Protein AF-A0A9X2DVB6-F1 (afdb_monomer_lite)

Sequence (175 aa):
MGKIPLRRGFWDADSQRGFGMDKAWHKHALTSRAAQKVLLGSTNNEKQLNGSFDLRTYAGKYDCKDQWNCTLREQMLVHAIFDPTAYPNYYGWPVNGKLGMVTAYCDNKGIEKCPRWVTHALTNPGTTNPYRLSGESTEKPEPTPLPAESTQRSRAHPAVLKWSYNELPRTITRE

Foldseek 3Di:
DPDFDQDPWAADPVVRDIFGQHCQCPFAVLNDPLLVVLQLPAPDWDQDPVRKIKRKDKQFAWDAPDLVRIDTDDIWIKTWIFFQDFDCDDPNHGDRTGRGTGYMHIPPVPDRYDDNQRSVSSNVPSDHGPDDDDPPDPPDDDDDDDDDDDDDDDDDDDDDDDDDDDDDPDPDPDD

Structure (mmCIF, N/CA/C/O backbone):
data_AF-A0A9X2DVB6-F1
#
_entry.id   AF-A0A9X2DVB6-F1
#
loop_
_atom_site.group_PDB
_atom_site.id
_atom_site.type_symbol
_atom_site.label_atom_id
_atom_site.label_alt_id
_atom_site.label_comp_id
_atom_site.label_asym_id
_atom_site.label_entity_id
_atom_site.label_seq_id
_atom_site.pdbx_PDB_ins_code
_atom_site.Cartn_x
_atom_site.Cartn_y
_atom_site.Cartn_z
_atom_site.occupancy
_atom_site.B_iso_or_equiv
_atom_site.auth_seq_id
_atom_site.auth_comp_id
_atom_site.auth_asym_id
_atom_site.auth_atom_id
_atom_site.pdbx_PDB_model_num
ATOM 1 N N . MET A 1 1 ? -5.121 11.453 -11.517 1.00 60.91 1 MET A N 1
ATOM 2 C CA . MET A 1 1 ? -4.300 10.316 -11.994 1.00 60.91 1 MET A CA 1
ATOM 3 C C . MET A 1 1 ? -5.194 9.371 -12.789 1.00 60.91 1 MET A C 1
ATOM 5 O O . MET A 1 1 ? -6.336 9.183 -12.394 1.00 60.91 1 MET A O 1
ATOM 9 N N . GLY A 1 2 ? -4.733 8.836 -13.926 1.00 70.50 2 GLY A N 1
ATOM 10 C CA . GLY A 1 2 ? -5.485 7.812 -14.672 1.00 70.50 2 GLY A CA 1
ATOM 11 C C . GLY A 1 2 ? -5.582 6.487 -13.902 1.00 70.50 2 GLY A C 1
ATOM 12 O O . GLY A 1 2 ? -5.049 6.363 -12.802 1.00 70.50 2 GLY A O 1
ATOM 13 N N . LYS A 1 3 ? -6.238 5.473 -14.480 1.00 84.31 3 LYS A N 1
ATOM 14 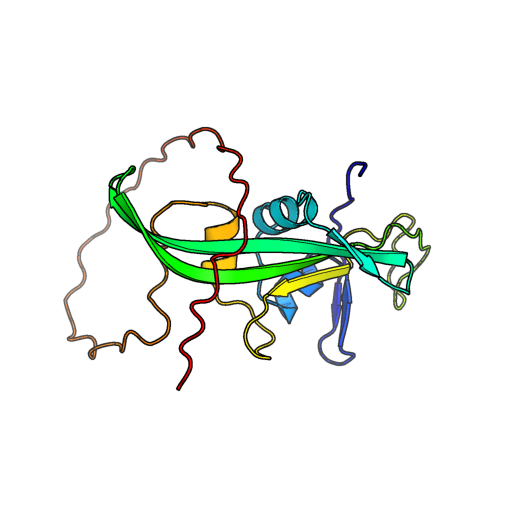C CA . LYS A 1 3 ? -6.360 4.137 -13.867 1.00 84.31 3 LYS A CA 1
ATOM 15 C C . LYS A 1 3 ? -4.969 3.529 -13.625 1.00 84.31 3 LYS A C 1
ATOM 17 O O . LYS A 1 3 ? -4.281 3.173 -14.581 1.00 84.31 3 LYS A O 1
ATOM 22 N N . ILE A 1 4 ? -4.564 3.406 -12.359 1.00 89.19 4 ILE A N 1
ATOM 23 C CA . ILE A 1 4 ? -3.288 2.785 -11.982 1.00 89.19 4 ILE A CA 1
ATOM 24 C C . ILE A 1 4 ? -3.400 1.264 -12.173 1.00 89.19 4 ILE A C 1
ATOM 26 O O . ILE A 1 4 ? -4.318 0.647 -11.620 1.00 89.19 4 ILE A O 1
ATOM 30 N N . PRO A 1 5 ? -2.509 0.626 -12.954 1.00 92.25 5 PRO A N 1
ATOM 31 C CA . PRO A 1 5 ? -2.531 -0.819 -13.107 1.00 92.25 5 PRO A CA 1
ATOM 32 C C . PRO A 1 5 ? -2.080 -1.495 -11.807 1.00 92.25 5 PRO A C 1
ATOM 34 O O . PRO A 1 5 ? -0.993 -1.234 -11.295 1.00 92.25 5 PRO A O 1
ATOM 37 N N . LEU A 1 6 ? -2.909 -2.405 -11.296 1.00 95.00 6 LEU A N 1
ATOM 38 C CA . LEU A 1 6 ? -2.550 -3.293 -10.193 1.00 95.00 6 LEU A CA 1
ATOM 39 C C . LEU A 1 6 ? -2.168 -4.660 -10.766 1.00 95.00 6 LEU A C 1
ATOM 41 O O . LEU A 1 6 ? -3.038 -5.421 -11.199 1.00 95.00 6 LEU A O 1
ATOM 45 N N . ARG A 1 7 ? -0.865 -4.942 -10.794 1.00 95.62 7 ARG A N 1
ATOM 46 C CA . ARG A 1 7 ? -0.282 -6.181 -11.322 1.00 95.62 7 ARG A CA 1
ATOM 47 C C . ARG A 1 7 ? 0.075 -7.134 -10.193 1.00 95.62 7 ARG A C 1
ATOM 49 O O . ARG A 1 7 ? 0.465 -6.682 -9.122 1.00 95.62 7 ARG A O 1
ATOM 56 N N . ARG A 1 8 ? 0.014 -8.441 -10.469 1.00 96.12 8 ARG A N 1
ATOM 57 C CA . ARG A 1 8 ? 0.468 -9.481 -9.535 1.00 96.12 8 ARG A CA 1
ATOM 58 C C . ARG A 1 8 ? 1.924 -9.257 -9.114 1.00 96.12 8 ARG A C 1
ATOM 60 O O . ARG A 1 8 ? 2.177 -9.090 -7.930 1.00 96.12 8 ARG A O 1
ATOM 67 N N . GLY A 1 9 ? 2.824 -9.118 -10.087 1.00 96.69 9 GLY A N 1
ATOM 68 C CA . GLY A 1 9 ? 4.251 -8.920 -9.831 1.00 96.69 9 GLY A CA 1
ATOM 69 C C . GLY A 1 9 ? 4.913 -10.189 -9.296 1.00 96.69 9 GLY A C 1
ATOM 70 O O . GLY A 1 9 ? 4.525 -11.280 -9.703 1.00 96.69 9 GLY A O 1
ATOM 71 N N . PHE A 1 10 ? 5.916 -10.032 -8.434 1.00 98.06 10 PHE A N 1
ATOM 72 C CA . PHE A 1 10 ? 6.616 -11.131 -7.763 1.00 98.06 10 PHE A CA 1
ATOM 73 C C . PHE A 1 10 ? 7.285 -10.624 -6.477 1.00 98.06 10 PHE A C 1
ATOM 75 O O . PHE A 1 10 ? 7.450 -9.413 -6.288 1.00 98.06 10 PHE A O 1
ATOM 82 N N . TRP A 1 11 ? 7.710 -11.548 -5.617 1.00 98.19 11 TRP A N 1
ATOM 83 C CA . TRP A 1 11 ? 8.558 -11.267 -4.461 1.00 98.19 11 TRP A CA 1
ATOM 84 C C . TRP A 1 11 ? 9.607 -12.362 -4.290 1.00 98.19 11 TRP A C 1
ATOM 86 O O . TRP A 1 11 ? 9.265 -13.540 -4.256 1.00 98.19 11 TRP A O 1
ATOM 96 N N . ASP A 1 12 ? 10.863 -11.950 -4.166 1.00 97.94 12 ASP A N 1
ATOM 97 C CA . ASP A 1 12 ? 12.010 -12.790 -3.850 1.00 97.94 12 ASP A CA 1
ATOM 98 C C . ASP A 1 12 ? 12.615 -12.296 -2.528 1.00 97.94 12 ASP A C 1
ATOM 100 O O . ASP A 1 12 ? 13.123 -11.173 -2.432 1.00 97.94 12 ASP A O 1
ATOM 104 N N . ALA A 1 13 ? 12.504 -13.134 -1.497 1.00 97.56 13 ALA A N 1
ATOM 105 C CA . ALA A 1 13 ? 12.954 -12.817 -0.149 1.00 97.56 13 ALA A CA 1
ATOM 106 C C . ALA A 1 13 ? 14.485 -12.824 -0.017 1.00 97.56 13 ALA A C 1
A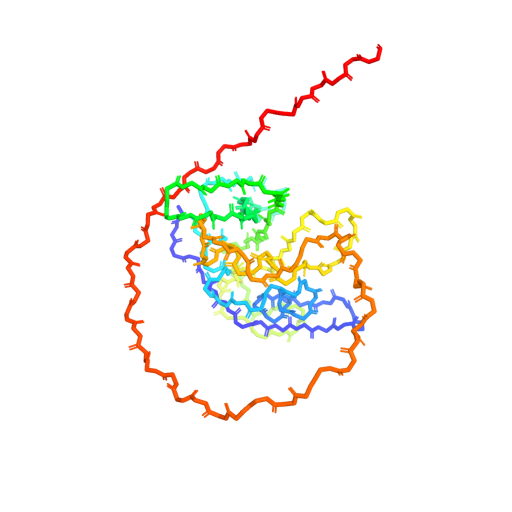TOM 108 O O . ALA A 1 13 ? 15.012 -12.042 0.776 1.00 97.56 13 ALA A O 1
ATOM 109 N N . ASP A 1 14 ? 15.187 -13.635 -0.809 1.00 97.69 14 ASP A N 1
ATOM 110 C CA . ASP A 1 14 ? 16.640 -13.786 -0.717 1.00 97.69 14 ASP A CA 1
ATOM 111 C C . ASP A 1 14 ? 17.336 -12.560 -1.310 1.00 97.69 14 ASP A C 1
ATOM 113 O O . ASP A 1 14 ? 18.239 -11.982 -0.706 1.00 97.69 14 ASP A O 1
ATOM 117 N N . SER A 1 15 ? 16.862 -12.097 -2.470 1.00 97.50 15 SER A N 1
ATOM 118 C CA . SER A 1 15 ? 17.410 -10.900 -3.120 1.00 97.50 15 SER A CA 1
ATOM 119 C C . SER A 1 15 ? 16.738 -9.592 -2.694 1.00 97.50 15 SER A C 1
ATOM 121 O O . SER A 1 15 ? 17.163 -8.514 -3.118 1.00 97.50 15 SER A O 1
ATOM 123 N N . GLN A 1 16 ? 15.688 -9.661 -1.867 1.00 96.81 16 GLN A N 1
ATOM 124 C CA . GLN A 1 16 ? 14.860 -8.523 -1.450 1.00 96.81 16 GLN A CA 1
ATOM 125 C C . GLN A 1 16 ? 14.240 -7.743 -2.628 1.00 96.81 16 GLN A C 1
ATOM 127 O O . GLN A 1 16 ? 13.936 -6.545 -2.528 1.00 96.81 16 GLN A O 1
ATOM 132 N N . ARG A 1 17 ? 14.024 -8.422 -3.761 1.00 97.88 17 ARG A N 1
ATOM 133 C CA . ARG A 1 17 ? 13.507 -7.838 -5.006 1.00 97.88 17 ARG A CA 1
ATOM 134 C C . ARG A 1 17 ? 12.076 -8.266 -5.268 1.00 97.88 17 ARG A C 1
ATOM 136 O O . ARG A 1 17 ? 11.599 -9.299 -4.821 1.00 97.88 17 ARG A O 1
ATOM 143 N N . GLY A 1 18 ? 11.370 -7.428 -6.011 1.00 97.56 18 GLY A N 1
ATOM 144 C CA . GLY A 1 18 ? 9.983 -7.683 -6.362 1.00 97.56 18 GLY A CA 1
ATOM 145 C C . GLY A 1 18 ? 9.204 -6.410 -6.599 1.00 97.56 18 GLY A C 1
ATOM 146 O O . GLY A 1 18 ? 9.682 -5.303 -6.320 1.00 97.56 18 GLY A O 1
ATOM 147 N N . PHE A 1 19 ? 7.981 -6.591 -7.076 1.00 98.31 19 PHE A N 1
ATOM 148 C CA . PHE A 1 19 ? 7.007 -5.523 -7.228 1.00 98.31 19 PHE A CA 1
ATOM 149 C C . PHE A 1 19 ? 5.572 -6.058 -7.143 1.00 98.31 19 PHE A C 1
ATOM 151 O O . PHE A 1 19 ? 5.353 -7.269 -7.150 1.00 98.31 19 PHE A O 1
ATOM 158 N N . GLY A 1 20 ? 4.586 -5.163 -7.118 1.00 98.00 20 GLY A N 1
ATOM 159 C CA . GLY A 1 20 ? 3.178 -5.517 -7.278 1.00 98.00 20 GLY A CA 1
ATOM 160 C C . GLY A 1 20 ? 2.519 -6.103 -6.031 1.00 98.00 20 GLY A C 1
ATOM 161 O O . GLY A 1 20 ? 2.964 -5.898 -4.898 1.00 98.00 20 GLY A O 1
ATOM 162 N N . MET A 1 21 ? 1.403 -6.801 -6.262 1.00 98.00 21 MET A N 1
ATOM 163 C CA . MET A 1 21 ? 0.602 -7.432 -5.209 1.00 98.00 21 MET A CA 1
ATOM 164 C C . MET A 1 21 ? 1.417 -8.445 -4.400 1.00 98.00 21 MET A C 1
ATOM 166 O O . MET A 1 21 ? 1.268 -8.478 -3.183 1.00 98.00 21 MET A O 1
ATOM 170 N N . ASP A 1 22 ? 2.281 -9.227 -5.049 1.00 98.19 22 ASP A N 1
ATOM 171 C CA . ASP A 1 22 ? 3.045 -10.296 -4.400 1.00 98.19 22 ASP A CA 1
ATOM 172 C C . ASP A 1 22 ? 4.065 -9.715 -3.409 1.00 98.19 22 ASP A C 1
ATOM 174 O O . ASP A 1 22 ? 4.165 -10.192 -2.280 1.00 98.19 22 ASP A O 1
ATOM 178 N N . LYS A 1 23 ? 4.743 -8.609 -3.750 1.00 98.44 23 LYS A N 1
ATOM 179 C CA . LYS A 1 23 ? 5.611 -7.901 -2.794 1.00 98.44 23 LYS A CA 1
ATOM 180 C C . LYS A 1 23 ? 4.827 -7.329 -1.613 1.00 98.44 23 LYS A C 1
ATOM 182 O O . LYS A 1 23 ? 5.212 -7.556 -0.470 1.00 98.44 23 LYS A O 1
ATOM 187 N N . ALA A 1 24 ? 3.707 -6.649 -1.858 1.00 98.38 24 ALA A N 1
ATOM 188 C CA . ALA A 1 24 ? 2.859 -6.129 -0.781 1.00 98.38 24 ALA A CA 1
ATOM 189 C C . ALA A 1 24 ? 2.313 -7.247 0.134 1.00 98.38 24 ALA A C 1
ATOM 191 O O . ALA A 1 24 ? 2.252 -7.085 1.354 1.00 98.38 24 ALA A O 1
ATOM 192 N N . TRP A 1 25 ? 1.954 -8.398 -0.441 1.00 98.19 25 TRP A N 1
ATOM 193 C CA . TRP A 1 25 ? 1.450 -9.558 0.288 1.00 98.19 25 TRP A CA 1
ATOM 194 C C . TRP A 1 25 ? 2.542 -10.211 1.132 1.00 98.19 25 TRP A C 1
ATOM 196 O O . TRP A 1 25 ? 2.374 -10.375 2.340 1.00 98.19 25 TRP A O 1
ATOM 206 N N . HIS A 1 26 ? 3.645 -10.620 0.507 1.00 97.94 26 HIS A N 1
ATOM 207 C CA . HIS A 1 26 ? 4.638 -11.481 1.144 1.00 97.94 26 HIS A CA 1
ATOM 208 C C . HIS A 1 26 ? 5.611 -10.705 2.031 1.00 97.94 26 HIS A C 1
ATOM 210 O O . HIS A 1 26 ? 5.916 -11.172 3.130 1.00 97.94 26 HIS A O 1
ATOM 216 N N . LYS A 1 27 ? 6.038 -9.511 1.597 1.00 98.06 27 LYS A N 1
ATOM 217 C CA . LYS A 1 27 ? 6.925 -8.646 2.382 1.00 98.06 27 LYS A CA 1
ATOM 218 C C . LYS A 1 27 ? 6.159 -7.935 3.497 1.00 98.06 27 LYS A C 1
ATOM 220 O O . LYS A 1 27 ? 6.517 -8.035 4.661 1.00 98.06 27 LYS A O 1
ATOM 225 N N . HIS A 1 28 ? 5.051 -7.276 3.153 1.00 98.25 28 HIS A N 1
ATOM 226 C CA . HIS A 1 28 ? 4.394 -6.321 4.054 1.00 98.25 28 HIS A CA 1
ATOM 227 C C . HIS A 1 28 ? 3.059 -6.789 4.648 1.00 98.25 28 HIS A C 1
ATOM 229 O O . HIS A 1 28 ? 2.425 -6.034 5.380 1.00 98.25 28 HIS A O 1
ATOM 235 N N . ALA A 1 29 ? 2.617 -8.023 4.381 1.00 97.69 29 ALA A N 1
ATOM 236 C CA . ALA A 1 29 ? 1.360 -8.584 4.895 1.00 97.69 29 ALA A CA 1
ATOM 237 C C . ALA A 1 29 ? 0.083 -7.781 4.539 1.00 97.69 29 ALA A C 1
ATOM 239 O O . ALA A 1 29 ? -0.955 -7.922 5.192 1.00 97.69 29 ALA A O 1
ATOM 240 N N . LEU A 1 30 ? 0.117 -6.990 3.460 1.00 97.44 30 LEU A N 1
ATOM 241 C CA . LEU A 1 30 ? -1.057 -6.322 2.888 1.00 97.44 30 LEU A CA 1
ATOM 242 C C . LEU A 1 30 ? -1.723 -7.237 1.854 1.00 97.44 30 LEU A C 1
ATOM 244 O O . LEU A 1 30 ? -1.572 -7.068 0.645 1.00 97.44 30 LEU A O 1
ATOM 248 N N . THR A 1 31 ? -2.449 -8.242 2.340 1.00 95.75 31 THR A N 1
ATOM 249 C CA . THR A 1 31 ? -2.889 -9.411 1.553 1.00 95.75 31 THR A CA 1
ATOM 250 C C . THR A 1 31 ? -4.190 -9.224 0.765 1.00 95.75 31 THR A C 1
ATOM 252 O O . THR A 1 31 ? -4.611 -10.120 0.037 1.00 95.75 31 THR A O 1
ATOM 255 N N . SER A 1 32 ? -4.856 -8.070 0.870 1.00 97.19 32 SER A N 1
ATOM 256 C CA . SER A 1 32 ? -6.114 -7.815 0.157 1.00 97.19 32 SER A CA 1
ATOM 257 C C . SER A 1 32 ? -5.901 -6.965 -1.089 1.00 97.19 32 SER A C 1
ATOM 259 O O . SER A 1 32 ? -5.525 -5.794 -1.012 1.00 97.19 32 SER A O 1
ATOM 261 N N . ARG A 1 33 ? -6.277 -7.513 -2.250 1.00 97.19 33 ARG A N 1
ATOM 262 C CA . ARG A 1 33 ? -6.353 -6.754 -3.507 1.00 97.19 33 ARG A CA 1
ATOM 263 C C . ARG A 1 33 ? -7.283 -5.541 -3.389 1.00 97.19 33 ARG A C 1
ATOM 265 O O . ARG A 1 33 ? -7.030 -4.516 -4.016 1.00 97.19 33 ARG A O 1
ATOM 272 N N . ALA A 1 34 ? -8.367 -5.649 -2.618 1.00 97.25 34 ALA A N 1
ATOM 273 C CA . ALA A 1 34 ? -9.284 -4.535 -2.395 1.00 97.25 34 ALA A CA 1
ATOM 274 C C . ALA A 1 34 ? -8.620 -3.427 -1.562 1.00 97.25 34 ALA A C 1
ATOM 276 O O . ALA A 1 34 ? -8.701 -2.266 -1.951 1.00 97.25 34 ALA A O 1
ATOM 277 N N . ALA A 1 35 ? -7.879 -3.784 -0.507 1.00 97.06 35 ALA A N 1
ATOM 278 C CA . ALA A 1 35 ? -7.117 -2.817 0.286 1.00 97.06 35 ALA A CA 1
ATOM 279 C C . ALA A 1 35 ? -6.075 -2.085 -0.574 1.00 97.06 35 ALA A C 1
ATOM 281 O O . ALA A 1 35 ? -6.006 -0.862 -0.562 1.00 97.06 35 ALA A O 1
ATOM 282 N N . GLN A 1 36 ? -5.325 -2.815 -1.403 1.00 97.81 36 GLN A N 1
ATOM 283 C CA . GLN A 1 36 ? -4.337 -2.216 -2.305 1.00 97.81 36 GLN A CA 1
ATOM 284 C C . GLN A 1 36 ? -4.981 -1.264 -3.329 1.00 97.81 36 GLN A C 1
ATOM 286 O O . GLN A 1 36 ? -4.416 -0.220 -3.638 1.00 97.81 36 GLN A O 1
ATOM 291 N N . LYS A 1 37 ? -6.191 -1.566 -3.825 1.00 96.88 37 LYS A N 1
ATOM 292 C CA . LYS A 1 37 ? -6.948 -0.633 -4.679 1.00 96.88 37 LYS A CA 1
ATOM 293 C C . LYS A 1 37 ? -7.363 0.640 -3.942 1.00 96.88 37 LYS A C 1
ATOM 295 O O . LYS A 1 37 ? -7.349 1.696 -4.564 1.00 96.88 37 LYS A O 1
ATOM 300 N N . VAL A 1 38 ? -7.729 0.546 -2.661 1.00 95.75 38 VAL A N 1
ATOM 301 C CA . VAL A 1 38 ? -8.021 1.725 -1.828 1.00 95.75 38 VAL A CA 1
ATOM 302 C C . VAL A 1 38 ? -6.777 2.606 -1.715 1.00 95.75 38 VAL A C 1
ATOM 304 O O . VAL A 1 38 ? -6.872 3.801 -1.978 1.00 95.75 38 VAL A O 1
ATOM 307 N N . LEU A 1 39 ? -5.604 2.017 -1.448 1.00 96.06 39 LEU A N 1
ATOM 308 C CA . LEU A 1 39 ? -4.331 2.753 -1.400 1.00 96.06 39 LEU A CA 1
ATOM 309 C C . LEU A 1 39 ? -4.016 3.457 -2.723 1.00 96.06 39 LEU A C 1
ATOM 311 O O . LEU A 1 39 ? -3.742 4.654 -2.746 1.00 96.06 39 LEU A O 1
ATOM 315 N N . LEU A 1 40 ? -4.120 2.730 -3.839 1.00 96.31 40 LEU A N 1
ATOM 316 C CA . LEU A 1 40 ? -3.894 3.286 -5.176 1.00 96.31 40 LEU A CA 1
ATOM 317 C C . LEU A 1 40 ? -4.926 4.347 -5.584 1.00 96.31 40 LEU A C 1
ATOM 319 O O . LEU A 1 40 ? -4.691 5.106 -6.521 1.00 96.31 40 LEU A O 1
ATOM 323 N N . GLY A 1 41 ? -6.079 4.383 -4.918 1.00 95.06 41 GLY A N 1
ATOM 324 C CA . GLY A 1 41 ? -7.109 5.396 -5.111 1.00 95.06 41 GLY A CA 1
ATOM 325 C C . GLY A 1 41 ? -6.896 6.661 -4.281 1.00 95.06 41 GLY A C 1
ATOM 326 O O . GLY A 1 41 ? -7.717 7.573 -4.391 1.00 95.06 41 GLY A O 1
ATOM 327 N N . SER A 1 42 ? -5.850 6.726 -3.449 1.00 95.19 42 SER A N 1
ATOM 328 C CA . SER A 1 42 ? -5.626 7.880 -2.582 1.00 95.19 42 SER A CA 1
ATOM 329 C C . SER A 1 42 ? -5.324 9.148 -3.377 1.00 95.19 42 SER A C 1
ATOM 331 O O . SER A 1 42 ? -4.533 9.154 -4.321 1.00 95.19 42 SER A O 1
ATOM 333 N N . THR A 1 43 ? -5.943 10.250 -2.956 1.00 94.88 43 THR A N 1
ATOM 334 C CA . THR A 1 43 ? -5.653 11.596 -3.458 1.00 94.88 43 THR A CA 1
ATOM 335 C C . THR A 1 43 ? -4.477 12.243 -2.734 1.00 94.88 43 THR A C 1
ATOM 337 O O . THR A 1 43 ? -3.890 13.176 -3.274 1.00 94.88 43 THR A O 1
ATOM 340 N N . ASN A 1 44 ? -4.107 11.756 -1.546 1.00 96.31 44 ASN A N 1
ATOM 341 C CA . ASN A 1 44 ? -2.924 12.218 -0.829 1.00 96.31 44 ASN A CA 1
ATOM 342 C C . ASN A 1 44 ? -1.694 11.524 -1.421 1.00 96.31 44 ASN A C 1
ATOM 344 O O . ASN A 1 44 ? -1.531 10.312 -1.271 1.00 96.31 44 ASN A O 1
ATOM 348 N N . ASN A 1 45 ? -0.877 12.279 -2.154 1.00 96.06 45 ASN A N 1
ATOM 349 C CA . ASN A 1 45 ? 0.286 11.741 -2.837 1.00 96.06 45 ASN A CA 1
ATOM 350 C C . ASN A 1 45 ? 1.446 12.731 -2.907 1.00 96.06 45 ASN A C 1
ATOM 352 O O . ASN A 1 45 ? 1.235 13.938 -2.993 1.00 96.06 45 ASN A O 1
ATOM 356 N N . GLU A 1 46 ? 2.661 12.192 -2.936 1.00 97.62 46 GLU A N 1
ATOM 357 C CA . GLU A 1 46 ? 3.897 12.953 -3.081 1.00 97.62 46 GLU A CA 1
ATOM 358 C C . GLU A 1 46 ? 4.757 12.351 -4.195 1.00 97.62 46 GLU A C 1
ATOM 360 O O . GLU A 1 46 ? 4.970 11.138 -4.253 1.00 97.62 46 GLU A O 1
ATOM 365 N N . LYS A 1 47 ? 5.248 13.192 -5.109 1.00 97.56 47 LYS A N 1
ATOM 366 C CA . LYS A 1 47 ? 6.156 12.751 -6.170 1.00 97.56 47 LYS A CA 1
ATOM 367 C C . LYS A 1 47 ? 7.563 12.568 -5.598 1.00 97.56 47 LYS A C 1
ATOM 369 O O . LYS A 1 47 ? 8.120 13.492 -5.018 1.00 97.56 47 LYS A O 1
ATOM 374 N N . GLN A 1 48 ? 8.153 11.401 -5.819 1.00 97.69 48 GLN A N 1
ATOM 375 C CA . GLN A 1 48 ? 9.517 11.077 -5.415 1.00 97.69 48 GLN A CA 1
ATOM 376 C C . GLN A 1 48 ? 10.544 11.527 -6.466 1.00 97.69 48 GLN A C 1
ATOM 378 O O . GLN A 1 48 ? 10.223 11.714 -7.644 1.00 97.69 48 GLN A O 1
ATOM 383 N N . LEU A 1 49 ? 11.813 11.637 -6.056 1.00 95.88 49 LEU A N 1
ATOM 384 C CA . LEU A 1 49 ? 12.926 12.049 -6.926 1.00 95.88 49 LEU A CA 1
ATOM 385 C C . LEU A 1 49 ? 13.092 11.153 -8.165 1.00 95.88 49 LEU A C 1
ATOM 387 O O . LEU A 1 49 ? 13.429 11.639 -9.238 1.00 95.88 49 LEU A O 1
ATOM 391 N N . ASN A 1 50 ? 12.806 9.855 -8.039 1.00 94.56 50 ASN A N 1
ATOM 392 C CA . ASN A 1 50 ? 12.882 8.883 -9.136 1.00 94.56 50 ASN A CA 1
ATOM 393 C C . ASN A 1 50 ? 11.663 8.914 -10.085 1.00 94.56 50 ASN A C 1
ATOM 395 O O . ASN A 1 50 ? 11.545 8.055 -10.952 1.00 94.56 50 ASN A O 1
ATOM 399 N N . GLY A 1 51 ? 10.734 9.860 -9.908 1.00 96.06 51 GLY A N 1
ATOM 400 C CA . GLY A 1 51 ? 9.526 9.989 -10.725 1.00 96.06 51 GLY A CA 1
ATOM 401 C C . GLY A 1 51 ? 8.357 9.088 -10.313 1.00 96.06 51 GLY A C 1
ATOM 402 O O . GLY A 1 51 ? 7.272 9.229 -10.882 1.00 96.06 51 GLY A O 1
ATOM 403 N N . SER A 1 52 ? 8.542 8.211 -9.324 1.00 97.50 52 SER A N 1
ATOM 404 C CA . SER A 1 52 ? 7.441 7.470 -8.703 1.00 97.50 52 SER A CA 1
ATOM 405 C C . SER A 1 52 ? 6.612 8.369 -7.776 1.00 97.50 52 SER A C 1
ATOM 407 O O . SER A 1 52 ? 6.973 9.515 -7.504 1.00 97.50 52 SER A O 1
ATOM 409 N N . PHE A 1 53 ? 5.474 7.866 -7.308 1.00 97.81 53 PHE A N 1
ATOM 410 C CA . PHE A 1 53 ? 4.576 8.558 -6.389 1.00 97.81 53 PHE A CA 1
ATOM 411 C C . PHE A 1 53 ? 4.389 7.728 -5.123 1.00 97.81 53 PHE A C 1
ATOM 413 O O . PHE A 1 53 ? 4.112 6.532 -5.202 1.00 97.81 53 PHE A O 1
ATOM 420 N N . ASP A 1 54 ? 4.495 8.372 -3.968 1.00 98.19 54 ASP A N 1
ATOM 421 C CA . ASP A 1 54 ? 4.075 7.828 -2.682 1.00 98.19 54 ASP A CA 1
ATOM 422 C C . ASP A 1 54 ? 2.610 8.202 -2.437 1.00 98.19 54 ASP A C 1
ATOM 424 O O . ASP A 1 54 ? 2.301 9.373 -2.228 1.00 98.19 54 ASP A O 1
ATOM 428 N N . LEU A 1 55 ? 1.707 7.226 -2.515 1.00 97.69 55 LEU A N 1
ATOM 429 C CA . LEU A 1 55 ? 0.278 7.385 -2.247 1.00 97.69 55 LEU A CA 1
ATOM 430 C C . LEU A 1 55 ? -0.003 7.011 -0.790 1.00 97.69 55 LEU A C 1
ATOM 432 O O . LEU A 1 55 ? 0.310 5.899 -0.371 1.00 97.69 55 LEU A O 1
ATOM 436 N N . ARG A 1 56 ? -0.633 7.906 -0.029 1.00 97.94 56 ARG A N 1
ATOM 437 C CA . ARG A 1 56 ? -0.772 7.791 1.430 1.00 97.94 56 ARG A CA 1
ATOM 438 C C . ARG A 1 56 ? -2.223 7.689 1.863 1.00 97.94 56 ARG A C 1
ATOM 440 O O . ARG A 1 56 ? -3.072 8.414 1.358 1.00 97.94 56 ARG A O 1
ATOM 447 N N . THR A 1 57 ? -2.534 6.847 2.838 1.00 97.44 57 THR A N 1
ATOM 448 C CA . THR A 1 57 ? -3.828 6.875 3.536 1.00 97.44 57 THR A CA 1
ATOM 449 C C . THR A 1 57 ? -3.683 6.382 4.968 1.00 97.44 57 THR A C 1
ATOM 451 O O . THR A 1 57 ? -2.683 5.756 5.306 1.00 97.44 57 THR A O 1
ATOM 454 N N . TYR A 1 58 ? -4.691 6.612 5.803 1.00 97.06 58 TYR A N 1
ATOM 455 C CA . TYR A 1 58 ? -4.713 6.095 7.167 1.00 97.06 58 TYR A CA 1
ATOM 456 C C . TYR A 1 58 ? -5.653 4.900 7.280 1.00 97.06 58 TYR A C 1
ATOM 458 O O . TYR A 1 58 ? -6.808 4.953 6.861 1.00 97.06 58 TYR A O 1
ATOM 466 N N . ALA A 1 59 ? -5.168 3.832 7.904 1.00 97.75 59 ALA A N 1
ATOM 467 C CA . ALA A 1 59 ? -5.992 2.735 8.379 1.00 97.75 59 ALA A CA 1
ATOM 468 C C . ALA A 1 59 ? -6.344 2.988 9.849 1.00 97.75 59 ALA A C 1
ATOM 470 O O . ALA A 1 59 ? -5.452 3.068 10.695 1.00 97.75 59 ALA A O 1
ATOM 471 N N . GLY A 1 60 ? -7.636 3.124 10.151 1.00 96.56 60 GLY A N 1
ATOM 472 C CA . GLY A 1 60 ? -8.139 3.299 11.513 1.00 96.56 60 GLY A CA 1
ATOM 473 C C . GLY A 1 60 ? -8.717 2.004 12.075 1.00 96.56 60 GLY A C 1
ATOM 474 O O . GLY A 1 60 ? -9.549 1.355 11.441 1.00 96.56 60 GLY A O 1
ATOM 475 N N . LYS A 1 61 ? -8.293 1.629 13.278 1.00 95.31 61 LYS A N 1
ATOM 476 C CA . LYS A 1 61 ? -8.852 0.524 14.050 1.00 95.31 61 LYS A CA 1
ATOM 477 C C . LYS A 1 61 ? -9.910 1.071 14.993 1.00 95.31 61 LYS A C 1
ATOM 479 O O . LYS A 1 61 ? -9.579 1.728 15.979 1.00 95.31 61 LYS A O 1
ATOM 484 N N . TYR A 1 62 ? -11.171 0.818 14.675 1.00 94.31 62 TYR A N 1
ATOM 485 C CA . TYR A 1 62 ? -12.297 1.299 15.461 1.00 94.31 62 TYR A CA 1
ATOM 486 C C . TYR A 1 62 ? -12.846 0.202 16.368 1.00 94.31 62 TYR A C 1
ATOM 488 O O . TYR A 1 62 ? -12.836 -0.980 16.020 1.00 94.31 62 TYR A O 1
ATOM 496 N N . ASP A 1 63 ? -13.337 0.632 17.520 1.00 92.56 63 ASP A N 1
ATOM 497 C CA . ASP A 1 63 ? -14.171 -0.133 18.434 1.00 92.56 63 ASP A CA 1
ATOM 498 C C . ASP A 1 63 ? -15.536 0.558 18.482 1.00 92.56 63 ASP A C 1
ATOM 500 O O . ASP A 1 63 ? -15.644 1.692 18.962 1.00 92.56 63 ASP A O 1
ATOM 504 N N . CYS A 1 64 ? -16.545 -0.076 17.889 1.00 90.56 64 CYS A N 1
ATOM 505 C CA . CYS A 1 64 ? -17.876 0.491 17.759 1.00 90.56 64 CYS A CA 1
ATOM 506 C C . CYS A 1 64 ? -18.867 -0.248 18.656 1.00 90.56 64 CYS A C 1
ATOM 508 O O . CYS A 1 64 ? -19.035 -1.463 18.536 1.00 90.56 64 CYS A O 1
ATOM 510 N N . LYS A 1 65 ? -19.562 0.502 19.517 1.00 91.25 65 LYS A N 1
ATOM 511 C CA . LYS A 1 65 ? -20.684 -0.020 20.316 1.00 91.25 65 LYS A CA 1
ATOM 512 C C . LYS A 1 65 ? -21.930 -0.234 19.454 1.00 91.25 65 LYS A C 1
ATOM 514 O O . LYS A 1 65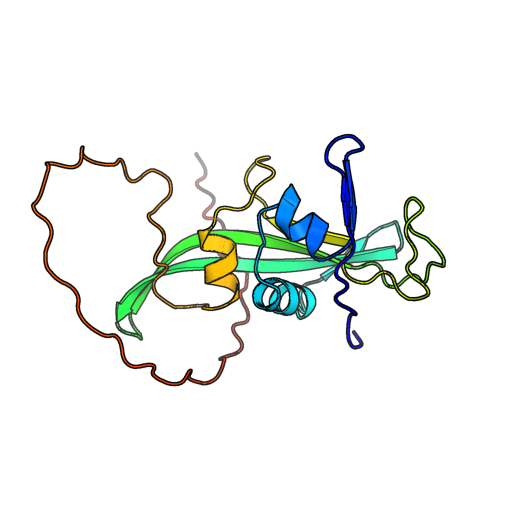 ? -22.692 -1.167 19.677 1.00 91.25 65 LYS A O 1
ATOM 519 N N . ASP A 1 66 ? -22.102 0.627 18.458 1.00 89.62 66 ASP A N 1
ATOM 520 C CA . ASP A 1 66 ? -23.127 0.570 17.421 1.00 89.62 66 ASP A CA 1
ATOM 521 C C . ASP A 1 66 ? -22.612 1.284 16.156 1.00 89.62 66 ASP A C 1
ATOM 523 O O . ASP A 1 66 ? -21.465 1.723 16.104 1.00 89.62 66 ASP A O 1
ATOM 527 N N . GLN A 1 67 ? -23.447 1.400 15.123 1.00 81.31 67 GLN A N 1
ATOM 528 C CA . GLN A 1 67 ? -23.059 1.975 13.826 1.00 81.31 67 GLN A CA 1
ATOM 529 C C . GLN A 1 67 ? -22.688 3.473 13.858 1.00 81.31 67 GLN A C 1
ATOM 531 O O . GLN A 1 67 ? -22.113 3.967 12.891 1.00 81.31 67 GLN A O 1
ATOM 536 N N . TRP A 1 68 ? -23.025 4.200 14.927 1.00 86.44 68 TRP A N 1
ATOM 537 C CA . TRP A 1 68 ? -22.781 5.642 15.060 1.00 86.44 68 TRP A CA 1
ATOM 538 C C . TRP A 1 68 ? -21.752 5.965 16.149 1.00 86.44 68 TRP A C 1
ATOM 540 O O . TRP A 1 68 ? -21.105 7.009 16.099 1.00 86.44 68 TRP A O 1
ATOM 550 N N . ASN A 1 69 ? -21.564 5.059 17.110 1.00 92.25 69 ASN A N 1
ATOM 551 C CA . ASN A 1 69 ? -20.692 5.236 18.265 1.00 92.25 69 ASN A CA 1
ATOM 552 C C . ASN A 1 69 ? -19.413 4.403 18.129 1.00 92.25 69 ASN A C 1
ATOM 554 O O . ASN A 1 69 ? -19.264 3.350 18.756 1.00 92.25 69 ASN A O 1
ATOM 558 N N . CYS A 1 70 ? -18.476 4.909 17.325 1.00 93.44 70 CYS A N 1
ATOM 559 C CA . CYS A 1 70 ? -17.158 4.316 17.107 1.00 93.44 70 CYS A CA 1
ATOM 560 C C . CYS A 1 70 ? -16.049 5.130 17.778 1.00 93.44 70 CYS A C 1
ATOM 562 O O . CYS A 1 70 ? -15.925 6.333 17.562 1.00 93.44 70 CYS A O 1
ATOM 564 N N . THR A 1 71 ? -15.183 4.458 18.534 1.00 94.69 71 THR A N 1
ATOM 565 C CA . THR A 1 71 ? -13.953 5.043 19.080 1.00 94.69 71 THR A CA 1
ATOM 566 C C . THR A 1 71 ? -12.755 4.547 18.282 1.00 94.69 71 THR A C 1
ATOM 568 O O . THR A 1 71 ? -12.540 3.342 18.158 1.00 94.69 71 THR A O 1
ATOM 571 N N . LEU A 1 72 ? -11.959 5.468 17.738 1.00 95.38 72 LEU A N 1
ATOM 572 C CA . LEU A 1 72 ? -10.684 5.139 17.104 1.00 95.38 72 LEU A CA 1
ATOM 573 C C . LEU A 1 72 ? -9.671 4.741 18.185 1.00 95.38 72 LEU A C 1
ATOM 575 O O . LEU A 1 72 ? -9.375 5.532 19.077 1.00 95.38 72 LEU A O 1
ATOM 579 N N . ARG A 1 73 ? -9.157 3.513 18.111 1.00 94.94 73 ARG A N 1
ATOM 580 C CA . ARG A 1 73 ? -8.215 2.947 19.088 1.00 94.94 73 ARG A CA 1
ATOM 581 C C . ARG A 1 73 ? -6.770 3.006 18.611 1.00 94.94 73 ARG A C 1
ATOM 583 O O . ARG A 1 73 ? -5.886 3.379 19.369 1.00 94.94 73 ARG A O 1
ATOM 590 N N . GLU A 1 74 ? -6.536 2.644 17.353 1.00 95.25 74 GLU A N 1
ATOM 591 C CA . GLU A 1 74 ? -5.218 2.682 16.712 1.00 95.25 74 GLU A CA 1
ATOM 592 C C . GLU A 1 74 ? -5.364 3.301 15.318 1.00 95.25 74 GLU A C 1
ATOM 594 O O . GLU A 1 74 ? -6.373 3.094 14.644 1.00 95.25 74 GLU A O 1
ATOM 599 N N . GLN A 1 75 ? -4.356 4.036 14.859 1.00 96.56 75 GLN A N 1
ATOM 600 C CA . GLN A 1 75 ? -4.291 4.551 13.494 1.00 96.56 75 GLN A CA 1
ATOM 601 C C . GLN A 1 75 ? -2.899 4.284 12.929 1.00 96.56 75 GLN A C 1
ATOM 603 O O . GLN A 1 75 ? -1.907 4.382 13.648 1.00 96.56 75 GLN A O 1
ATOM 608 N N . MET A 1 76 ? -2.825 3.937 11.646 1.00 97.31 76 M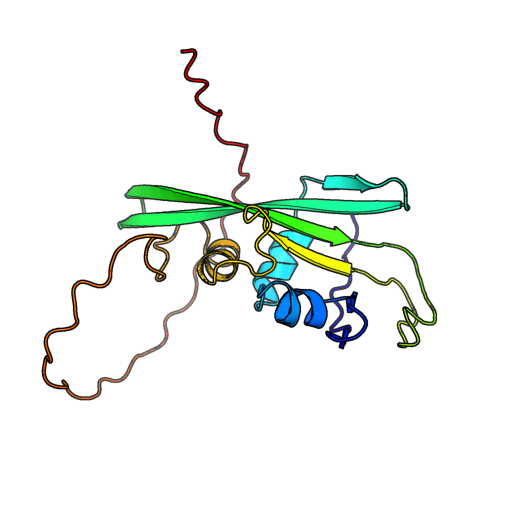ET A N 1
ATOM 609 C CA . MET A 1 76 ? -1.562 3.651 10.975 1.00 97.31 76 MET A CA 1
ATOM 610 C C . MET A 1 76 ? -1.534 4.281 9.588 1.00 97.31 76 MET A C 1
ATOM 612 O O . MET A 1 76 ? -2.483 4.120 8.818 1.00 97.31 76 MET A O 1
ATOM 616 N N . LEU A 1 77 ? -0.448 4.989 9.276 1.00 98.25 77 LEU A N 1
ATOM 617 C CA . LEU A 1 77 ? -0.188 5.496 7.934 1.00 98.25 77 LEU A CA 1
ATOM 618 C C . LEU A 1 77 ? 0.202 4.325 7.027 1.00 98.25 77 LEU A C 1
ATOM 620 O O . LEU A 1 77 ? 1.032 3.489 7.387 1.00 98.25 77 LEU A O 1
ATOM 624 N N . VAL A 1 78 ? -0.417 4.254 5.855 1.00 98.44 78 VAL A N 1
ATOM 625 C CA . VAL A 1 78 ? -0.189 3.219 4.851 1.00 98.44 78 VAL A CA 1
ATOM 626 C C . VAL A 1 78 ? 0.194 3.880 3.537 1.00 98.44 78 VAL A C 1
ATOM 628 O O . VAL A 1 78 ? -0.457 4.822 3.086 1.00 98.44 78 VAL A O 1
ATOM 631 N N . HIS A 1 79 ? 1.242 3.349 2.927 1.00 98.50 79 HIS A N 1
ATOM 632 C CA . HIS A 1 79 ? 1.854 3.820 1.700 1.00 98.50 79 HIS A CA 1
ATOM 633 C C . HIS A 1 79 ? 1.611 2.824 0.569 1.00 98.50 79 HIS A C 1
ATOM 635 O O . HIS A 1 79 ? 1.673 1.607 0.768 1.00 98.50 79 HIS A O 1
ATOM 641 N N . ALA A 1 80 ? 1.414 3.333 -0.641 1.00 98.31 80 ALA A N 1
ATOM 642 C CA . ALA A 1 80 ? 1.585 2.587 -1.875 1.00 98.31 80 ALA A CA 1
ATOM 643 C C . ALA A 1 80 ? 2.523 3.356 -2.802 1.00 98.31 80 ALA A C 1
ATOM 645 O O . ALA A 1 80 ? 2.254 4.495 -3.172 1.00 98.31 80 ALA A O 1
ATOM 646 N N . ILE A 1 81 ? 3.612 2.707 -3.208 1.00 98.31 81 ILE A N 1
ATOM 647 C CA . ILE A 1 81 ? 4.565 3.282 -4.154 1.00 98.31 81 ILE A CA 1
ATOM 648 C C . ILE A 1 81 ? 4.096 2.945 -5.561 1.00 98.31 81 ILE A C 1
ATOM 650 O O . ILE A 1 81 ? 3.970 1.772 -5.916 1.00 98.31 81 ILE A O 1
ATOM 654 N N . PHE A 1 82 ? 3.831 3.969 -6.362 1.00 97.75 82 PHE A N 1
ATOM 655 C CA . PHE A 1 82 ? 3.367 3.856 -7.737 1.00 97.75 82 PHE A CA 1
ATOM 656 C C . PHE A 1 82 ? 4.437 4.350 -8.710 1.00 97.75 82 PHE A C 1
ATOM 658 O O . PHE A 1 82 ? 4.824 5.513 -8.676 1.00 97.75 82 PHE A O 1
ATOM 665 N N . ASP A 1 83 ? 4.864 3.484 -9.626 1.00 97.69 83 ASP A N 1
ATOM 666 C CA . ASP A 1 83 ? 5.743 3.847 -10.734 1.00 97.69 83 ASP A CA 1
ATOM 667 C C . ASP A 1 83 ? 4.945 3.868 -12.057 1.00 97.69 83 ASP A C 1
ATOM 669 O O . ASP A 1 83 ? 4.451 2.823 -12.514 1.00 97.69 83 ASP A O 1
ATOM 673 N N . PRO A 1 84 ? 4.781 5.048 -12.689 1.00 96.31 84 PRO A N 1
ATOM 674 C CA . PRO A 1 84 ? 4.068 5.177 -13.956 1.00 96.31 84 PRO A CA 1
ATOM 675 C C . PRO A 1 84 ? 4.881 4.709 -15.173 1.00 96.31 84 PRO A C 1
ATOM 677 O O . PRO A 1 84 ? 4.315 4.641 -16.270 1.00 96.31 84 PRO A O 1
ATOM 680 N N . THR A 1 85 ? 6.175 4.425 -15.007 1.00 96.94 85 THR A N 1
ATOM 681 C CA . THR A 1 85 ? 7.126 4.128 -16.083 1.00 96.94 85 THR A CA 1
ATOM 682 C C . THR A 1 85 ? 6.838 2.774 -16.716 1.00 96.94 85 THR A C 1
ATOM 684 O O . THR A 1 85 ? 6.430 1.818 -16.048 1.00 96.94 85 THR A O 1
ATOM 687 N N . ALA A 1 86 ? 7.015 2.698 -18.035 1.00 96.94 86 ALA A N 1
ATOM 688 C CA . ALA A 1 86 ? 6.886 1.456 -18.778 1.00 96.94 86 ALA A CA 1
ATOM 689 C C . ALA A 1 86 ? 8.214 0.699 -18.810 1.00 96.94 86 ALA A C 1
ATOM 691 O O . ALA A 1 86 ? 9.250 1.283 -19.113 1.00 96.94 86 ALA A O 1
ATOM 692 N N . TYR A 1 87 ? 8.159 -0.607 -18.558 1.00 97.19 87 TYR A N 1
ATOM 693 C CA . TYR A 1 87 ? 9.321 -1.485 -18.618 1.00 97.19 87 TYR A CA 1
ATOM 694 C C . TYR A 1 87 ? 9.024 -2.693 -19.512 1.00 97.19 87 TYR A C 1
ATOM 696 O O . TYR A 1 87 ? 7.908 -3.226 -19.458 1.00 97.19 87 TYR A O 1
ATOM 704 N N . PRO A 1 88 ? 10.002 -3.169 -20.305 1.00 97.38 88 PRO A N 1
ATOM 705 C CA . PRO A 1 88 ? 9.934 -4.510 -20.871 1.00 97.38 88 PRO A CA 1
ATOM 706 C C . PRO A 1 88 ? 10.078 -5.544 -19.747 1.00 97.38 88 PRO A C 1
ATOM 708 O O . PRO A 1 88 ? 9.217 -6.406 -19.593 1.00 97.38 88 PRO A O 1
ATOM 711 N N . ASN A 1 89 ? 11.090 -5.368 -18.888 1.00 97.12 89 ASN A N 1
ATOM 712 C CA . ASN A 1 89 ? 11.381 -6.212 -17.733 1.00 97.12 89 ASN A CA 1
ATOM 713 C C . ASN A 1 89 ? 11.712 -5.367 -16.495 1.00 97.12 89 ASN A C 1
ATOM 715 O O . ASN A 1 89 ? 12.282 -4.284 -16.618 1.00 97.12 89 ASN A O 1
ATOM 719 N N . TYR A 1 90 ? 11.426 -5.892 -15.306 1.00 97.06 90 TYR A N 1
ATOM 720 C CA . TYR A 1 90 ? 11.787 -5.298 -14.020 1.00 97.06 90 TYR A CA 1
ATOM 721 C C . TYR A 1 90 ? 12.417 -6.376 -13.134 1.00 97.06 90 TYR A C 1
ATOM 723 O O . TYR A 1 90 ? 11.771 -7.375 -12.824 1.00 97.06 90 TYR A O 1
ATOM 731 N N . TYR A 1 91 ? 13.702 -6.217 -12.792 1.00 96.75 91 TYR A N 1
ATOM 732 C CA . TYR A 1 91 ? 14.519 -7.257 -12.139 1.00 96.75 91 TYR A CA 1
ATOM 733 C C . TYR A 1 91 ? 14.484 -8.622 -12.859 1.00 96.75 91 TYR A C 1
ATOM 735 O O . TYR A 1 91 ? 14.404 -9.667 -12.222 1.00 96.75 91 TYR A O 1
ATOM 743 N N . GLY A 1 92 ? 14.515 -8.614 -14.195 1.00 95.50 92 GLY A N 1
ATOM 744 C CA . GLY A 1 92 ? 14.479 -9.835 -15.010 1.00 95.50 92 GLY A CA 1
ATOM 745 C C . GLY A 1 92 ? 13.084 -10.437 -15.220 1.00 95.50 92 GLY A C 1
ATOM 746 O O . GLY A 1 92 ? 12.954 -11.370 -16.004 1.00 95.50 92 GLY A O 1
ATOM 747 N N . TRP A 1 93 ? 12.037 -9.887 -14.595 1.00 95.00 93 TRP A N 1
ATOM 748 C CA . TRP A 1 93 ? 10.658 -10.344 -14.784 1.00 95.00 93 TRP A CA 1
ATOM 749 C C . TRP A 1 93 ? 9.913 -9.507 -15.825 1.00 95.00 93 TRP A C 1
ATOM 751 O O . TRP A 1 93 ? 9.997 -8.276 -15.773 1.00 95.00 93 TRP A O 1
ATOM 761 N N . PRO A 1 94 ? 9.139 -10.127 -16.732 1.00 95.06 94 PRO A N 1
ATOM 762 C CA . PRO A 1 94 ? 8.435 -9.407 -17.783 1.00 95.06 94 PRO A CA 1
ATOM 763 C C . PRO A 1 94 ? 7.321 -8.518 -17.220 1.00 95.06 94 PRO A C 1
ATOM 765 O O . PRO A 1 94 ? 6.481 -8.949 -16.427 1.00 95.06 94 PRO A O 1
ATOM 768 N N . VAL A 1 95 ? 7.286 -7.268 -17.682 1.00 95.81 95 VAL A N 1
ATOM 769 C CA . VAL A 1 95 ? 6.242 -6.283 -17.354 1.00 95.81 95 VAL A CA 1
ATOM 770 C C . VAL A 1 95 ? 5.439 -5.917 -18.600 1.00 95.81 95 VAL A C 1
ATOM 772 O O . VAL A 1 95 ? 4.205 -5.871 -18.535 1.00 95.81 95 VAL A O 1
ATOM 775 N N . ASN A 1 96 ? 6.119 -5.675 -19.726 1.00 95.50 96 ASN A N 1
ATOM 776 C CA . ASN A 1 96 ? 5.530 -5.278 -21.010 1.00 95.50 96 ASN A CA 1
ATOM 777 C C . ASN A 1 96 ? 4.500 -4.142 -20.870 1.00 95.50 96 ASN A C 1
ATOM 779 O O . ASN A 1 96 ? 3.343 -4.253 -21.276 1.00 95.50 96 ASN A O 1
ATOM 783 N N . GLY A 1 97 ? 4.902 -3.052 -20.214 1.00 95.94 97 GLY A N 1
ATOM 784 C CA . GLY A 1 97 ? 4.075 -1.858 -20.042 1.00 95.94 97 GLY A CA 1
ATOM 785 C C . GLY A 1 97 ? 4.349 -1.144 -18.726 1.00 95.94 97 GLY A C 1
ATOM 786 O O . GLY A 1 97 ? 5.386 -1.353 -18.106 1.00 95.94 97 GLY A O 1
ATOM 787 N N . LYS A 1 98 ? 3.408 -0.301 -18.283 1.00 96.12 98 LYS A N 1
ATOM 788 C CA . LYS A 1 98 ? 3.541 0.449 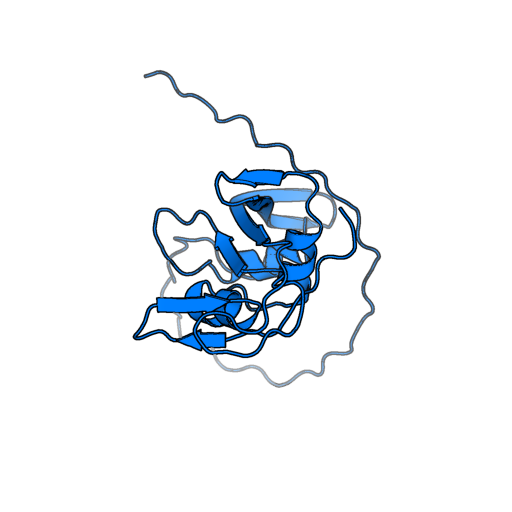-17.021 1.00 96.12 98 LYS A CA 1
ATOM 789 C C . LYS A 1 98 ? 3.695 -0.490 -15.827 1.00 96.12 98 LYS A C 1
ATOM 791 O O . LYS A 1 98 ? 2.882 -1.414 -15.713 1.00 96.12 98 LYS A O 1
ATOM 796 N N . LEU A 1 99 ? 4.670 -0.235 -14.952 1.00 96.38 99 LEU A N 1
ATOM 797 C CA . LEU A 1 99 ? 4.931 -1.062 -13.769 1.00 96.38 99 LEU A CA 1
ATOM 798 C C . LEU A 1 99 ? 3.728 -1.068 -12.820 1.00 96.38 99 LEU A C 1
ATOM 800 O O . LEU A 1 99 ? 3.233 -2.136 -12.459 1.00 96.38 99 LEU A O 1
ATOM 804 N N . GLY A 1 100 ? 3.185 0.112 -12.506 1.00 96.81 100 GLY A N 1
ATOM 805 C CA . GLY A 1 100 ? 2.056 0.241 -11.593 1.00 96.81 100 GLY A CA 1
ATOM 806 C C . GLY A 1 100 ? 2.512 0.287 -10.141 1.00 96.81 100 GLY A C 1
ATOM 807 O O . GLY A 1 100 ? 3.470 0.978 -9.805 1.00 96.81 100 GLY A O 1
ATOM 808 N N . MET A 1 101 ? 1.803 -0.417 -9.261 1.00 97.69 101 MET A N 1
ATOM 809 C CA . MET A 1 101 ? 2.199 -0.506 -7.856 1.00 97.69 101 MET A CA 1
ATOM 810 C C . MET A 1 101 ? 3.529 -1.257 -7.718 1.00 97.69 101 MET A C 1
ATOM 812 O O . MET A 1 101 ? 3.615 -2.440 -8.046 1.00 97.69 101 MET A O 1
ATOM 816 N N . VAL A 1 102 ? 4.552 -0.587 -7.196 1.00 98.12 102 VAL A N 1
ATOM 817 C CA . VAL A 1 102 ? 5.837 -1.192 -6.837 1.00 98.12 102 VAL A CA 1
ATOM 818 C C . VAL A 1 102 ? 5.689 -1.972 -5.538 1.00 98.12 102 VAL A C 1
ATOM 820 O O . VAL A 1 102 ? 6.077 -3.129 -5.462 1.00 98.12 102 VAL A O 1
ATOM 823 N N . THR A 1 103 ? 5.112 -1.363 -4.508 1.00 98.50 103 THR A N 1
ATOM 824 C CA . THR A 1 103 ? 4.849 -2.023 -3.226 1.00 98.50 103 THR A CA 1
ATOM 825 C C . THR A 1 103 ? 3.764 -1.269 -2.465 1.00 98.50 103 THR A C 1
ATOM 827 O O . THR A 1 103 ? 3.433 -0.137 -2.818 1.00 98.50 103 THR A O 1
ATOM 830 N N . ALA A 1 104 ? 3.246 -1.882 -1.409 1.00 98.38 104 ALA A N 1
ATOM 831 C CA . ALA A 1 104 ? 2.479 -1.207 -0.378 1.00 98.38 104 ALA A CA 1
ATOM 832 C C . ALA A 1 104 ? 2.988 -1.655 0.992 1.00 98.38 104 ALA A C 1
ATOM 834 O O . ALA A 1 104 ? 3.331 -2.827 1.153 1.00 98.38 104 ALA A O 1
ATOM 835 N N . TYR A 1 105 ? 3.042 -0.740 1.955 1.00 98.38 105 TYR A N 1
ATOM 836 C CA . TYR A 1 105 ? 3.515 -0.993 3.319 1.00 98.38 105 TYR A CA 1
ATOM 837 C C . TYR A 1 105 ? 2.881 -0.002 4.295 1.00 98.38 105 TYR A C 1
ATOM 839 O O . TYR A 1 105 ? 2.223 0.946 3.882 1.00 98.38 105 TYR A O 1
ATOM 847 N N . CYS A 1 106 ? 3.072 -0.207 5.590 1.00 97.81 106 CYS A N 1
ATOM 848 C CA . CYS A 1 106 ? 2.595 0.688 6.636 1.00 97.81 106 CYS A CA 1
ATOM 849 C C . CYS A 1 106 ? 3.761 1.206 7.473 1.00 97.81 106 CYS A C 1
ATOM 851 O O . CYS A 1 106 ? 4.780 0.530 7.619 1.00 97.81 106 CYS A O 1
ATOM 853 N N . ASP A 1 107 ? 3.593 2.396 8.040 1.00 97.00 107 ASP A N 1
ATOM 854 C CA . ASP A 1 107 ? 4.517 2.934 9.029 1.00 97.00 107 ASP A CA 1
ATOM 855 C C . ASP A 1 107 ? 4.295 2.227 10.374 1.00 97.00 107 ASP A C 1
ATOM 857 O O . ASP A 1 107 ? 3.452 2.611 11.188 1.00 97.00 107 ASP A O 1
ATOM 861 N N . ASN A 1 1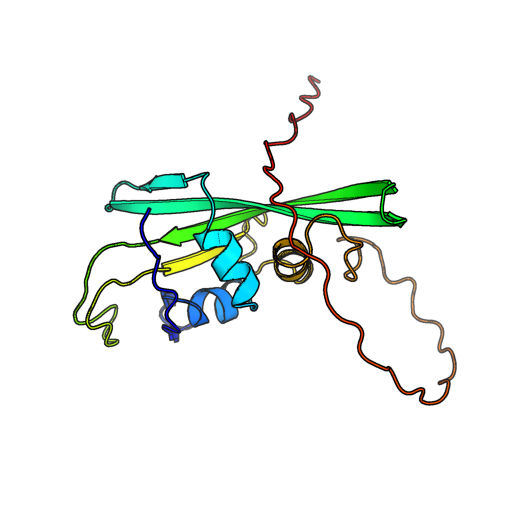08 ? 5.014 1.120 10.564 1.00 94.62 108 ASN A N 1
ATOM 862 C CA . ASN A 1 108 ? 4.922 0.260 11.741 1.00 94.62 108 ASN A CA 1
ATOM 863 C C . ASN A 1 108 ? 6.223 0.284 12.560 1.00 94.62 108 ASN A C 1
ATOM 865 O O . ASN A 1 108 ? 6.735 -0.762 12.957 1.00 94.62 108 ASN A O 1
ATOM 869 N N . LYS A 1 109 ? 6.798 1.476 12.779 1.00 93.75 109 LYS A N 1
ATOM 870 C CA . LYS A 1 109 ? 7.992 1.670 13.632 1.00 93.75 109 LYS A CA 1
ATOM 871 C C . LYS A 1 109 ? 9.167 0.748 13.255 1.00 93.75 109 LYS A C 1
ATOM 873 O O . LYS A 1 109 ? 9.828 0.179 14.119 1.00 93.75 109 LYS A O 1
ATOM 878 N N . GLY A 1 110 ? 9.393 0.559 11.955 1.00 92.06 110 GLY A N 1
ATOM 879 C CA . GLY A 1 110 ? 10.453 -0.308 11.424 1.00 92.06 110 GLY A CA 1
ATOM 880 C C . GLY A 1 110 ? 10.099 -1.797 11.310 1.00 92.06 110 GLY A C 1
ATOM 881 O O . GLY A 1 110 ? 10.887 -2.558 10.756 1.00 92.06 110 GLY A O 1
ATOM 882 N N . ILE A 1 111 ? 8.921 -2.232 11.764 1.00 94.00 111 ILE A N 1
ATOM 883 C CA . ILE A 1 111 ? 8.442 -3.599 11.533 1.00 94.00 111 ILE A CA 1
ATOM 884 C C . ILE A 1 111 ? 7.975 -3.718 10.080 1.00 94.00 111 ILE A C 1
ATOM 886 O O . ILE A 1 111 ? 7.062 -3.022 9.641 1.00 94.00 111 ILE A O 1
ATOM 890 N N . GLU A 1 112 ? 8.579 -4.646 9.340 1.00 95.50 112 GLU A N 1
ATOM 891 C CA . GLU A 1 112 ? 8.333 -4.807 7.903 1.00 95.50 112 GLU A CA 1
ATOM 892 C C . GLU A 1 112 ? 6.882 -5.191 7.569 1.00 95.50 112 GLU A C 1
ATOM 894 O O . GLU A 1 112 ? 6.327 -4.735 6.564 1.00 95.50 112 GLU A O 1
ATOM 899 N N . LYS A 1 113 ? 6.267 -6.031 8.411 1.00 97.19 113 LYS A N 1
ATOM 900 C CA . LYS A 1 113 ? 4.909 -6.543 8.212 1.00 97.19 113 LYS A CA 1
ATOM 901 C C . LYS A 1 113 ? 3.874 -5.659 8.884 1.00 97.19 113 LYS A C 1
ATOM 903 O O . LYS A 1 113 ? 3.974 -5.340 10.071 1.00 97.19 113 LYS A O 1
ATOM 908 N N . CYS A 1 114 ? 2.816 -5.364 8.142 1.00 97.19 114 CYS A N 1
ATOM 909 C CA . CYS A 1 114 ? 1.655 -4.698 8.688 1.00 97.19 114 CYS A CA 1
ATOM 910 C C . CYS A 1 114 ? 0.866 -5.621 9.613 1.00 97.19 114 CYS A C 1
ATOM 912 O O . CYS A 1 114 ? 0.680 -6.804 9.300 1.00 97.19 114 CYS A O 1
ATOM 914 N N . PRO A 1 115 ? 0.342 -5.094 10.731 1.00 96.56 115 PRO A N 1
ATOM 915 C CA . PRO A 1 115 ? -0.624 -5.822 11.531 1.00 96.56 115 PRO A CA 1
ATOM 916 C C . PRO A 1 115 ? -1.819 -6.238 10.670 1.00 96.56 115 PRO A C 1
ATOM 918 O O . PRO A 1 115 ? -2.303 -5.470 9.835 1.00 96.56 115 PRO A O 1
ATOM 921 N N . ARG A 1 116 ? -2.352 -7.443 10.903 1.00 94.62 116 ARG A N 1
ATOM 922 C CA . ARG A 1 116 ? -3.485 -7.983 10.123 1.00 94.62 116 ARG A CA 1
ATOM 923 C C . ARG A 1 116 ? -4.700 -7.048 10.114 1.00 94.62 116 ARG A C 1
ATOM 925 O O . ARG A 1 116 ? -5.432 -7.000 9.126 1.00 94.62 116 ARG A O 1
ATOM 932 N N . TRP A 1 117 ? -4.873 -6.278 11.190 1.00 96.12 117 TRP A N 1
ATOM 933 C CA . TRP A 1 117 ? -5.959 -5.319 11.339 1.00 96.12 117 TRP A CA 1
ATOM 934 C C . TRP A 1 117 ? -5.930 -4.203 10.291 1.00 96.12 117 TRP A C 1
ATOM 936 O O . TRP A 1 117 ? -7.001 -3.730 9.917 1.00 96.12 117 TRP A O 1
ATOM 946 N N . VAL A 1 118 ? -4.751 -3.830 9.773 1.00 97.50 118 VAL A N 1
ATOM 947 C CA . VAL A 1 118 ? -4.573 -2.745 8.790 1.00 97.50 118 VAL A CA 1
ATOM 948 C C . VAL A 1 118 ? -5.266 -3.086 7.476 1.00 97.50 118 VAL A C 1
ATOM 950 O O . VAL A 1 118 ? -6.075 -2.309 6.975 1.00 97.50 118 VAL A O 1
ATOM 953 N N . THR A 1 119 ? -5.014 -4.284 6.942 1.00 97.25 119 THR A N 1
ATOM 954 C CA . THR A 1 119 ? -5.640 -4.755 5.696 1.00 97.25 119 THR A CA 1
ATOM 955 C C . THR A 1 119 ? -7.167 -4.763 5.803 1.00 97.25 119 THR A C 1
ATOM 957 O O . THR A 1 119 ? -7.868 -4.377 4.864 1.00 97.25 119 THR A O 1
ATOM 960 N N . HIS A 1 120 ? -7.691 -5.177 6.960 1.00 96.50 120 HIS A N 1
ATOM 961 C CA . HIS A 1 120 ? -9.125 -5.161 7.227 1.00 96.50 120 HIS A CA 1
ATOM 962 C C . HIS A 1 120 ? -9.675 -3.733 7.331 1.00 96.50 120 HIS A C 1
ATOM 964 O O . HIS A 1 120 ? -10.659 -3.420 6.665 1.00 96.50 120 HIS A O 1
ATOM 970 N N . ALA A 1 121 ? -9.015 -2.855 8.089 1.00 97.19 121 ALA A N 1
ATOM 971 C CA . ALA A 1 121 ? -9.422 -1.462 8.273 1.00 97.19 121 ALA A CA 1
ATOM 972 C C . ALA A 1 121 ? -9.475 -0.675 6.953 1.00 97.19 121 ALA A C 1
ATOM 974 O O . ALA A 1 121 ? -10.389 0.117 6.751 1.00 97.19 121 ALA A O 1
ATOM 975 N N . LEU A 1 122 ? -8.554 -0.941 6.019 1.00 97.19 122 LEU A N 1
ATOM 976 C CA . LEU A 1 122 ? -8.569 -0.320 4.688 1.00 97.19 122 LEU A CA 1
ATOM 977 C C . LEU A 1 122 ? -9.804 -0.694 3.857 1.00 97.19 122 LEU A C 1
ATOM 979 O O . LEU A 1 122 ? -10.204 0.063 2.979 1.00 97.19 122 LEU A O 1
ATOM 983 N N . THR A 1 123 ? -10.387 -1.870 4.094 1.00 96.81 123 THR A N 1
ATOM 984 C CA . THR A 1 123 ? -11.547 -2.369 3.332 1.00 96.81 123 THR A CA 1
ATOM 985 C C . THR A 1 123 ? -12.872 -2.211 4.065 1.00 96.81 123 THR A C 1
ATOM 987 O O . THR A 1 123 ? -13.915 -2.267 3.423 1.00 96.81 123 THR A O 1
ATOM 990 N N . ASN A 1 124 ? -12.833 -1.970 5.376 1.00 95.69 124 ASN A N 1
ATOM 991 C CA . ASN A 1 124 ? -14.001 -1.804 6.238 1.00 95.69 124 ASN A CA 1
ATOM 992 C C . ASN A 1 124 ? -13.819 -0.563 7.141 1.00 95.69 124 ASN A C 1
ATOM 994 O O . ASN A 1 124 ? -13.785 -0.689 8.370 1.00 95.69 124 ASN A O 1
ATOM 998 N N . PRO A 1 125 ? -13.629 0.638 6.560 1.00 94.12 125 PRO A N 1
ATOM 999 C CA . PRO A 1 125 ? -13.379 1.845 7.341 1.00 94.12 125 PRO A CA 1
ATOM 1000 C C . PRO A 1 125 ? -14.579 2.180 8.235 1.00 94.12 125 PRO A C 1
ATOM 1002 O O . PRO A 1 125 ? -15.727 2.052 7.812 1.00 94.12 125 PRO A O 1
ATOM 1005 N N . GLY A 1 126 ? -14.307 2.625 9.465 1.00 90.94 126 GLY A N 1
ATOM 1006 C CA . GLY A 1 126 ? -15.349 3.028 10.416 1.00 90.94 126 GLY A CA 1
ATOM 1007 C C . GLY A 1 126 ? -16.183 1.875 10.985 1.00 90.94 126 GLY A C 1
ATOM 1008 O O . GLY A 1 126 ? -17.290 2.111 11.450 1.00 90.94 126 GLY A O 1
ATOM 1009 N N . THR A 1 127 ? -15.682 0.638 10.941 1.00 93.12 127 THR A N 1
ATOM 1010 C CA . THR A 1 127 ? -16.357 -0.536 11.522 1.00 93.12 127 THR A CA 1
ATOM 1011 C C . THR A 1 127 ? -15.516 -1.172 12.627 1.00 93.12 127 THR A C 1
ATOM 1013 O O . THR A 1 127 ? -14.293 -0.994 12.651 1.00 93.12 127 THR A O 1
ATOM 1016 N N . THR A 1 128 ? -16.159 -1.917 13.536 1.00 92.88 128 THR A N 1
ATOM 1017 C CA . THR A 1 128 ? -15.455 -2.663 14.588 1.00 92.88 128 THR A CA 1
ATOM 1018 C C . THR A 1 128 ? -14.443 -3.609 13.967 1.00 92.88 128 THR A C 1
ATOM 1020 O O . THR A 1 128 ? -14.788 -4.511 13.202 1.00 92.88 128 THR A O 1
ATOM 1023 N N . ASN A 1 129 ? -13.179 -3.410 14.320 1.00 92.62 129 ASN A N 1
ATOM 1024 C CA . ASN A 1 129 ? -12.105 -4.238 13.816 1.00 92.62 129 ASN A CA 1
ATOM 1025 C C . ASN A 1 129 ? -12.057 -5.564 14.606 1.00 92.62 129 ASN A C 1
ATOM 1027 O O . ASN A 1 129 ? -11.920 -5.526 15.827 1.00 92.62 129 ASN A O 1
ATOM 1031 N N . PRO A 1 130 ? -12.129 -6.741 13.955 1.00 92.19 130 PRO A N 1
ATOM 1032 C CA . PRO A 1 130 ? -12.212 -8.027 14.653 1.00 92.19 130 PRO A CA 1
ATOM 1033 C C . PRO A 1 130 ? -10.877 -8.475 15.270 1.00 92.19 130 PRO A C 1
ATOM 1035 O O . PRO A 1 130 ? -10.812 -9.513 15.926 1.00 92.19 130 PRO A O 1
ATOM 1038 N N . TYR A 1 131 ? -9.787 -7.744 15.029 1.00 89.69 131 TYR A N 1
ATOM 1039 C CA . TYR A 1 131 ? -8.472 -8.063 15.570 1.00 89.69 131 TYR A CA 1
ATOM 1040 C C . TYR A 1 131 ? -8.244 -7.333 16.900 1.00 89.69 131 TYR A C 1
ATOM 1042 O O . TYR A 1 131 ? -8.409 -6.115 16.978 1.00 89.69 131 TYR A O 1
ATOM 1050 N N . ARG A 1 132 ? -7.790 -8.073 17.921 1.00 81.44 132 ARG A N 1
ATOM 1051 C CA . ARG A 1 132 ? -7.485 -7.548 19.267 1.00 81.44 132 ARG A CA 1
ATOM 1052 C C . ARG A 1 132 ? -6.481 -6.401 19.250 1.00 81.44 132 ARG A C 1
ATOM 1054 O O . ARG A 1 132 ? -5.661 -6.310 18.328 1.00 81.44 132 ARG A O 1
ATOM 1061 N N . LEU A 1 133 ? -6.546 -5.531 20.258 1.00 73.81 133 LEU A N 1
ATOM 1062 C CA . LEU A 1 133 ? -5.615 -4.414 20.420 1.00 73.81 133 LEU A CA 1
ATOM 1063 C C . LEU A 1 133 ? -4.183 -4.908 20.638 1.00 73.81 133 LEU A C 1
ATOM 1065 O O . LEU A 1 133 ? -3.943 -5.948 21.255 1.00 73.81 133 LEU A O 1
ATOM 1069 N N . SER A 1 134 ? -3.224 -4.171 20.082 1.00 65.69 134 SER A N 1
ATOM 1070 C CA . SER A 1 134 ? -1.804 -4.478 20.255 1.00 65.69 134 SER A CA 1
ATOM 1071 C C . SER A 1 134 ? -1.437 -4.287 21.736 1.00 65.69 134 SER A C 1
ATOM 1073 O O . SER A 1 134 ? -1.369 -3.154 22.199 1.00 65.69 134 SER A O 1
ATOM 1075 N N . GLY A 1 135 ? -1.238 -5.378 22.486 1.00 58.06 135 GLY A N 1
ATOM 1076 C CA . GLY A 1 135 ? -0.905 -5.342 23.922 1.00 58.06 135 GLY A CA 1
ATOM 1077 C C . GLY A 1 135 ? -2.008 -5.825 24.871 1.00 58.06 135 GLY A C 1
ATOM 1078 O O . GLY A 1 135 ? -1.786 -5.878 26.077 1.00 58.06 135 GLY A O 1
ATOM 1079 N N . GLU A 1 136 ? -3.170 -6.226 24.354 1.00 58.00 136 GLU A N 1
ATOM 1080 C CA . GLU A 1 136 ? -4.198 -6.893 25.155 1.00 58.00 136 GLU A CA 1
ATOM 1081 C C . GLU A 1 136 ? -3.731 -8.328 25.449 1.00 58.00 136 GLU A C 1
ATOM 1083 O O . GLU A 1 136 ? -3.817 -9.222 24.600 1.00 58.00 136 GLU A O 1
ATOM 1088 N N . SER A 1 137 ? -3.117 -8.510 26.623 1.00 44.00 137 SER A N 1
ATOM 1089 C CA . SER A 1 137 ? -2.601 -9.798 27.087 1.00 44.00 137 SER A CA 1
ATOM 1090 C C . SER A 1 137 ? -3.694 -10.857 26.983 1.00 44.00 137 SER A C 1
ATOM 1092 O O . SER A 1 137 ? -4.823 -10.655 27.428 1.00 44.00 137 SER A O 1
ATOM 1094 N N . THR A 1 138 ? -3.361 -12.004 26.395 1.00 47.06 138 THR A N 1
ATOM 1095 C CA . THR A 1 138 ? -4.137 -13.223 26.596 1.00 47.06 138 THR A CA 1
ATOM 1096 C C . THR A 1 138 ? -4.053 -13.571 28.071 1.00 47.06 138 THR A C 1
ATOM 1098 O O . THR A 1 138 ? -3.119 -14.248 28.503 1.00 47.06 138 THR A O 1
ATOM 1101 N N . GLU A 1 139 ? -5.034 -13.124 28.845 1.00 43.59 139 GLU A N 1
ATOM 1102 C CA . GLU A 1 139 ? -5.405 -13.862 30.036 1.00 43.59 139 GLU A CA 1
ATOM 1103 C C . GLU A 1 139 ? -5.605 -15.317 29.591 1.00 43.59 139 GLU A C 1
ATOM 1105 O O . GLU A 1 139 ? -6.263 -15.609 28.584 1.00 43.59 139 GLU A O 1
ATOM 1110 N N . LYS A 1 140 ? -4.826 -16.187 30.230 1.00 43.31 140 LYS A N 1
ATOM 1111 C CA . LYS A 1 140 ? -4.616 -17.595 29.902 1.00 43.31 140 LYS A CA 1
ATOM 1112 C C . LYS A 1 140 ? -5.964 -18.249 29.560 1.00 43.31 140 LYS A C 1
ATOM 1114 O O . LYS A 1 140 ? -6.868 -18.153 30.383 1.00 43.31 140 LYS A O 1
ATOM 1119 N N . PRO A 1 141 ? -6.129 -18.902 28.394 1.00 44.66 141 PRO A N 1
ATOM 1120 C CA . PRO A 1 141 ? -7.390 -19.558 28.086 1.00 44.66 141 PRO A CA 1
ATOM 1121 C C . PRO A 1 141 ? -7.626 -20.680 29.099 1.00 44.66 141 PRO A C 1
ATOM 1123 O O . PRO A 1 141 ? -6.940 -21.703 29.090 1.00 44.66 141 PRO A O 1
ATOM 1126 N N . GLU A 1 142 ? -8.579 -20.456 29.998 1.00 49.78 142 GLU A N 1
ATOM 1127 C CA . GLU A 1 142 ? -9.212 -21.504 30.783 1.00 49.78 142 GLU A CA 1
ATOM 1128 C C . GLU A 1 142 ? -9.939 -22.441 29.799 1.00 49.78 142 GLU A C 1
ATOM 1130 O O . GLU A 1 142 ? -10.639 -21.961 28.897 1.00 49.78 142 GLU A O 1
ATOM 1135 N N . PRO A 1 143 ? -9.726 -23.766 29.874 1.00 48.12 143 PRO A N 1
ATOM 1136 C CA . PRO A 1 143 ? -10.263 -24.695 28.889 1.00 48.12 143 PRO A CA 1
ATOM 1137 C C . PRO A 1 143 ? -11.790 -24.743 29.005 1.00 48.12 143 PRO A C 1
ATOM 1139 O O . PRO A 1 143 ? -12.340 -25.377 29.901 1.00 48.12 143 PRO A O 1
ATOM 1142 N N . THR A 1 144 ? -12.477 -24.063 28.087 1.00 48.62 144 THR A N 1
ATOM 1143 C CA . THR A 1 144 ? -13.944 -24.060 28.005 1.00 48.62 144 THR A CA 1
ATOM 1144 C C . THR A 1 144 ? -14.410 -25.044 26.919 1.00 48.62 144 THR A C 1
ATOM 1146 O O . THR A 1 144 ? -13.801 -25.072 25.844 1.00 48.62 144 THR A O 1
ATOM 1149 N N . PRO A 1 145 ? -15.456 -25.863 27.158 1.00 49.09 145 PRO A N 1
ATOM 1150 C CA . PRO A 1 145 ? -15.867 -26.942 26.258 1.00 49.09 145 PRO A CA 1
ATOM 1151 C C . PRO A 1 145 ? -16.447 -26.436 24.930 1.00 49.09 145 PRO A C 1
ATOM 1153 O O . PRO A 1 145 ? -17.093 -25.391 24.874 1.00 49.09 145 PRO A O 1
ATOM 1156 N N . LEU A 1 146 ? -16.254 -27.227 23.871 1.00 40.09 146 LEU A N 1
ATOM 1157 C CA . LEU A 1 146 ? -16.786 -27.003 22.522 1.00 40.09 146 LEU A CA 1
ATOM 1158 C C . LEU A 1 146 ? -18.326 -26.904 22.507 1.00 40.09 146 LEU A C 1
ATOM 1160 O O . LEU A 1 146 ? -18.982 -27.844 22.961 1.00 40.09 146 LEU A O 1
ATOM 1164 N N . PRO A 1 147 ? -18.917 -25.864 21.885 1.00 46.00 147 PRO A N 1
ATOM 1165 C CA . PRO A 1 147 ? -20.296 -25.902 21.429 1.00 46.00 147 PRO A CA 1
ATOM 1166 C C . PRO A 1 147 ? -20.399 -26.162 19.921 1.00 46.00 147 PRO A C 1
ATOM 1168 O O . PRO A 1 147 ? -19.526 -25.812 19.125 1.00 46.00 147 PRO A O 1
ATOM 1171 N N . ALA A 1 148 ? -21.511 -26.805 19.574 1.00 48.06 148 ALA A N 1
ATOM 1172 C CA . ALA A 1 148 ? -21.850 -27.340 18.269 1.00 48.06 148 ALA A CA 1
ATOM 1173 C C . ALA A 1 148 ? -22.082 -26.286 17.168 1.00 48.06 148 ALA A C 1
ATOM 1175 O O . ALA A 1 148 ? -22.385 -25.117 17.399 1.00 48.06 148 ALA A O 1
ATOM 1176 N N . GLU A 1 149 ? -21.945 -26.802 15.953 1.00 44.47 149 GLU A N 1
ATOM 1177 C CA . GLU A 1 149 ? -22.052 -26.204 14.628 1.00 44.47 149 GLU A CA 1
ATOM 1178 C C . GLU A 1 149 ? -23.351 -25.401 14.409 1.00 44.47 149 GLU A C 1
ATOM 1180 O O . GLU A 1 149 ? -24.451 -25.889 14.666 1.00 44.47 149 GLU A O 1
ATOM 1185 N N . SER A 1 150 ? -23.243 -24.171 13.884 1.00 43.31 150 SER A N 1
ATOM 1186 C CA . SER A 1 150 ? -24.404 -23.453 13.341 1.00 43.31 150 SER A CA 1
ATOM 1187 C C . SER A 1 150 ? -24.078 -22.706 12.044 1.00 43.31 150 SER A C 1
ATOM 1189 O O . SER A 1 150 ? -23.089 -21.983 11.921 1.00 43.31 150 SER A O 1
ATOM 1191 N N . THR A 1 151 ? -24.955 -22.928 11.071 1.00 47.72 151 THR A N 1
ATOM 1192 C CA . THR A 1 151 ? -24.955 -22.457 9.686 1.00 47.72 151 THR A CA 1
ATOM 1193 C C . THR A 1 151 ? -25.107 -20.936 9.577 1.00 47.72 151 THR A C 1
ATOM 1195 O O . THR A 1 151 ? -26.124 -20.382 9.996 1.00 47.72 151 THR A O 1
ATOM 1198 N N . GLN A 1 152 ? -24.157 -20.249 8.931 1.00 42.12 152 GLN A N 1
ATOM 1199 C CA . GLN A 1 152 ? -24.265 -18.813 8.634 1.00 42.12 152 GLN A CA 1
ATOM 1200 C C . GLN A 1 152 ? -24.764 -18.532 7.208 1.00 42.12 152 GLN A C 1
ATOM 1202 O O . GLN A 1 152 ? -24.169 -18.931 6.209 1.00 42.12 152 GLN A O 1
ATOM 1207 N N . ARG A 1 153 ? -25.865 -17.776 7.142 1.00 44.56 153 ARG A N 1
ATOM 1208 C CA . ARG A 1 153 ? -26.512 -17.231 5.941 1.00 44.56 153 ARG A CA 1
ATOM 1209 C C . ARG A 1 153 ? -25.892 -15.871 5.591 1.00 44.56 153 ARG A C 1
ATOM 1211 O O . ARG A 1 153 ? -25.802 -14.993 6.446 1.00 44.56 153 ARG A O 1
ATOM 1218 N N . SER A 1 154 ? -25.495 -15.684 4.336 1.00 39.75 154 SER A N 1
ATOM 1219 C CA . SER A 1 154 ? -24.853 -14.465 3.824 1.00 39.75 154 SER A CA 1
ATOM 1220 C C . SER A 1 154 ? -25.829 -13.277 3.729 1.00 39.75 154 SER A C 1
ATOM 1222 O O . SER A 1 154 ? -26.953 -13.436 3.255 1.00 39.75 154 SER A O 1
ATOM 1224 N N . ARG A 1 155 ? -25.392 -12.067 4.119 1.00 49.62 155 ARG A N 1
ATOM 1225 C CA . ARG A 1 155 ? -26.082 -10.790 3.836 1.00 49.62 155 ARG A CA 1
ATOM 1226 C C . ARG A 1 155 ? -25.193 -9.847 3.019 1.00 49.62 155 ARG A C 1
ATOM 1228 O O . ARG A 1 155 ? -23.975 -9.826 3.180 1.00 49.62 155 ARG A O 1
ATOM 1235 N N . ALA A 1 156 ? -25.846 -9.092 2.137 1.00 46.38 156 ALA A N 1
ATOM 1236 C CA . ALA A 1 156 ? -25.261 -8.165 1.173 1.00 46.38 156 ALA A CA 1
ATOM 1237 C C . ALA A 1 156 ? -24.616 -6.925 1.824 1.00 46.38 156 ALA A C 1
ATOM 1239 O O . ALA A 1 156 ? -25.040 -6.475 2.887 1.00 46.38 156 ALA A O 1
ATOM 1240 N N . HIS A 1 157 ? -23.590 -6.383 1.162 1.00 42.81 157 HIS A N 1
ATOM 1241 C CA . HIS A 1 157 ? -22.801 -5.228 1.605 1.00 42.81 157 HIS A CA 1
ATOM 1242 C C . HIS A 1 157 ? -23.503 -3.885 1.315 1.00 42.81 157 HIS A C 1
ATOM 1244 O O . HIS A 1 157 ? -23.993 -3.705 0.197 1.00 42.81 157 HIS A O 1
ATOM 1250 N N . PRO A 1 158 ? -23.508 -2.919 2.254 1.00 47.91 158 PRO A N 1
ATOM 1251 C CA . PRO A 1 158 ? -23.926 -1.549 1.974 1.00 47.91 158 PRO A CA 1
ATOM 1252 C C . PRO A 1 158 ? -22.810 -0.721 1.307 1.00 47.91 158 PRO A C 1
ATOM 1254 O O . PRO A 1 158 ? -21.632 -1.080 1.315 1.00 47.91 158 PRO A O 1
ATOM 1257 N N . ALA A 1 159 ? -23.221 0.388 0.688 1.00 44.00 159 ALA A N 1
ATOM 1258 C CA . ALA A 1 159 ? -22.398 1.264 -0.140 1.00 44.00 159 ALA A CA 1
ATOM 1259 C C . ALA A 1 159 ? -21.263 1.969 0.631 1.00 44.00 159 ALA A C 1
ATOM 1261 O O . ALA A 1 159 ? -21.432 2.421 1.761 1.00 44.00 159 ALA A O 1
ATOM 1262 N N . VAL A 1 160 ? -20.107 2.097 -0.030 1.00 41.19 160 VAL A N 1
ATOM 1263 C CA . VAL A 1 160 ? -18.877 2.700 0.505 1.00 41.19 160 VAL A CA 1
ATOM 1264 C C . VAL A 1 160 ? -19.016 4.225 0.590 1.00 41.19 160 VAL A C 1
ATOM 1266 O O . VAL A 1 160 ? -18.974 4.916 -0.430 1.00 41.19 160 VAL A O 1
ATOM 1269 N N . LEU A 1 161 ? -19.131 4.759 1.808 1.00 38.25 161 LEU A N 1
ATOM 1270 C CA . LEU A 1 161 ? -18.908 6.178 2.101 1.00 38.25 161 LEU A CA 1
ATOM 1271 C C . LEU A 1 161 ? -17.424 6.515 1.878 1.00 38.25 161 LEU A C 1
ATOM 1273 O O . LEU A 1 161 ? -16.534 5.858 2.419 1.00 38.25 161 LEU A O 1
ATOM 1277 N N . LYS A 1 162 ? -17.146 7.536 1.057 1.00 35.97 162 LYS A N 1
ATOM 1278 C CA . LYS A 1 162 ? -15.793 8.080 0.867 1.00 35.97 162 LYS A CA 1
ATOM 1279 C C . LYS A 1 162 ? -15.407 8.896 2.101 1.00 35.97 162 LYS A C 1
ATOM 1281 O O . LYS A 1 162 ? -15.818 10.044 2.230 1.00 35.97 162 LYS A O 1
ATOM 1286 N N . TRP A 1 163 ? -14.603 8.314 2.980 1.00 40.69 163 TRP A N 1
ATOM 1287 C CA . TRP A 1 163 ? -13.987 9.027 4.097 1.00 40.69 163 TRP A CA 1
ATOM 1288 C C . TRP A 1 163 ? -12.696 9.714 3.634 1.00 40.69 163 TRP A C 1
ATOM 1290 O O . TRP A 1 163 ? -11.810 9.069 3.075 1.00 40.69 163 TRP A O 1
ATOM 1300 N N . SER A 1 164 ? -12.595 11.026 3.855 1.00 39.50 164 SER A N 1
ATOM 1301 C CA . SER A 1 164 ? -11.347 11.787 3.733 1.00 39.50 164 SER A CA 1
ATOM 1302 C C . SER A 1 164 ? -10.753 11.921 5.132 1.00 39.50 164 SER A C 1
ATOM 1304 O O . SER A 1 164 ? -11.296 12.651 5.957 1.00 39.50 164 SER A O 1
ATOM 1306 N N . TYR A 1 165 ? -9.679 11.189 5.425 1.00 43.16 165 TYR A N 1
ATOM 1307 C CA . TYR A 1 165 ? -9.000 11.263 6.719 1.00 43.16 165 TYR A CA 1
ATOM 1308 C C . TYR A 1 165 ? -7.904 12.330 6.668 1.00 43.16 165 TYR A C 1
ATOM 1310 O O . TYR A 1 165 ? -6.903 12.154 5.974 1.00 43.16 165 TYR A O 1
ATOM 1318 N N . ASN A 1 166 ? -8.095 13.420 7.411 1.00 38.62 166 ASN A N 1
ATOM 1319 C CA . ASN A 1 166 ? -7.002 14.316 7.786 1.00 38.62 166 ASN A CA 1
ATOM 1320 C C . ASN A 1 166 ? -6.211 13.682 8.944 1.00 38.62 166 ASN A C 1
ATOM 1322 O O . ASN A 1 166 ? -6.768 12.897 9.716 1.00 38.62 166 ASN A O 1
ATOM 1326 N N . GLU A 1 167 ? -4.924 14.016 9.061 1.00 43.34 167 GLU A N 1
ATOM 1327 C CA . GLU A 1 167 ? -4.112 13.665 10.231 1.00 43.34 167 GLU A CA 1
ATOM 1328 C C . GLU A 1 167 ? -4.815 14.093 11.524 1.00 43.34 167 GLU A C 1
ATOM 1330 O O . GLU A 1 167 ? -5.338 15.206 11.617 1.00 43.34 167 GLU A O 1
ATOM 1335 N N . LEU A 1 168 ? -4.819 13.222 12.538 1.00 44.09 168 LEU A N 1
ATOM 1336 C CA . LEU A 1 168 ? -5.193 13.660 13.878 1.00 44.09 168 LEU A CA 1
ATOM 1337 C C . LEU A 1 168 ? -4.152 14.674 14.373 1.00 44.09 168 LEU A C 1
ATOM 1339 O O . LEU A 1 168 ? -2.952 14.430 14.209 1.00 44.09 168 LEU A O 1
ATOM 1343 N N . PRO A 1 169 ? -4.571 15.784 15.006 1.00 34.41 169 PRO A N 1
ATOM 1344 C CA . PRO A 1 169 ? -3.634 16.708 15.624 1.00 34.41 169 PRO A CA 1
ATOM 1345 C C . PRO A 1 169 ? -2.821 15.953 16.679 1.00 34.41 169 PRO A C 1
ATOM 1347 O O . PRO A 1 169 ? -3.372 15.433 17.651 1.00 34.41 169 PRO A O 1
ATOM 1350 N N . ARG A 1 170 ? -1.501 15.872 16.475 1.00 36.62 170 ARG A N 1
ATOM 1351 C CA . ARG A 1 170 ? -0.579 15.332 17.478 1.00 36.62 170 ARG A CA 1
ATOM 1352 C C . ARG A 1 170 ? -0.675 16.223 18.710 1.00 36.62 170 ARG A C 1
ATOM 1354 O O . ARG A 1 170 ? -0.333 17.402 18.647 1.00 36.62 170 ARG A O 1
ATOM 1361 N N . THR A 1 171 ? -1.156 15.681 19.821 1.00 32.69 171 THR A N 1
ATOM 1362 C CA . THR A 1 171 ? -1.125 16.379 21.105 1.00 32.69 171 THR A CA 1
ATOM 1363 C C . THR A 1 171 ? 0.342 16.506 21.512 1.00 32.69 171 THR A C 1
ATOM 1365 O O . THR A 1 171 ? 0.978 15.522 21.877 1.00 32.69 171 THR A O 1
ATOM 1368 N N . ILE A 1 172 ? 0.911 17.703 21.366 1.00 32.88 172 ILE A N 1
ATOM 1369 C CA . ILE A 1 172 ? 2.244 18.019 21.878 1.00 32.88 172 ILE A CA 1
ATOM 1370 C C . ILE A 1 172 ? 2.078 18.250 23.378 1.00 32.88 172 ILE A C 1
ATOM 1372 O O . ILE A 1 172 ? 1.647 19.322 23.799 1.00 32.88 172 ILE A O 1
ATOM 1376 N N . THR A 1 173 ? 2.398 17.252 24.194 1.00 34.03 173 THR A N 1
ATOM 1377 C CA . THR A 1 173 ? 2.724 17.495 25.600 1.00 34.03 173 THR A CA 1
ATOM 1378 C C . THR A 1 173 ? 4.101 18.145 25.636 1.00 34.03 173 THR A C 1
ATOM 1380 O O . THR A 1 173 ? 5.104 17.497 25.346 1.00 34.03 173 THR A O 1
ATOM 1383 N N . ARG A 1 174 ? 4.137 19.451 25.918 1.00 33.41 174 ARG A N 1
ATOM 1384 C CA . ARG A 1 174 ? 5.347 20.096 26.431 1.00 33.41 174 ARG A CA 1
ATOM 1385 C C . ARG A 1 174 ? 5.547 19.592 27.859 1.00 33.41 174 ARG A C 1
ATOM 1387 O O . ARG A 1 174 ? 4.634 19.750 28.668 1.00 33.41 174 ARG A O 1
ATOM 1394 N N . GLU A 1 175 ? 6.689 18.960 28.106 1.00 46.75 175 GLU A N 1
ATOM 1395 C CA . GLU A 1 175 ? 7.262 18.838 29.453 1.00 46.75 175 GLU A CA 1
ATOM 1396 C C . GLU A 1 175 ? 7.762 20.205 29.937 1.00 46.75 175 GLU A C 1
ATOM 1398 O O . GLU A 1 175 ? 8.193 21.015 29.076 1.00 46.75 175 GLU A O 1
#

Radius of gyration: 19.09 Å; chains: 1; bounding box: 44×47×52 Å

pLDDT: mean 82.88, std 22.61, range [32.69, 98.5]

Secondary structure (DSSP, 8-state):
---------EEETTTTEEEHHHHHHHTT----HHHHHHHHT-S-EEE-TTS-EEEEEEEEEEEESSSS-EEEEEEEEEEEEEEEEEEEEETTEEEEEEEEEEEEEE--TT-SSPPHHHHHHHHSTTSB-SSPPTT--------PPPPPP-PPPP-PPPP------PPPP------

Organism: NCBI:txid2950106